Protein AF-A0A1H0P8E0-F1 (afdb_monomer_lite)

Secondary structure (DSSP, 8-state):
-------------------------------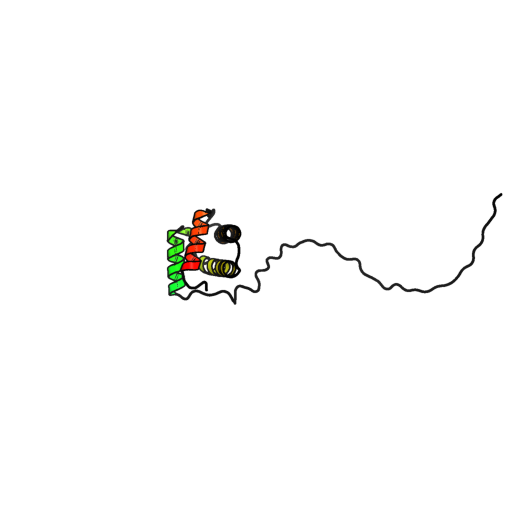--SSSTTTS----HHHHHHHHHHHHHH-GGG-STTHHHHHHHHHHHHHTT--HHHHHHHHHHHH-SSS-S---HHHHHHHHHHHHHTS---

Sequence (122 aa):
MKNTLSLALVLLALLLAACSAAPTSEPTAGSRSTGLAASLPKPNPAQQDALLAAFARINPRLSNDHAVETARGLCGRLLGQSSADQLIAAAKAAFTNGDVPVVSDEEAQRILSAIGANGFCR

Foldseek 3Di:
DDDDDDDDDDDDDDDDDDDDDDDDDDPPPPPPPDPVQVVFQADDPVLLVQLLVLLCVLPVLCNDPCNRSLLSVLLVVVVVPHDLVRQLVSQQVSSCDPSRPGDDSVSSVSNSVSSVVSPSSD

Radius of gyration: 29.54 Å; chains: 1; bounding box: 42×67×84 Å

pLDDT: mean 79.52, std 22.15, range [34.69, 98.44]

Structure (mmCIF, N/CA/C/O backbone):
data_AF-A0A1H0P8E0-F1
#
_entry.id   AF-A0A1H0P8E0-F1
#
loop_
_atom_site.group_PDB
_atom_site.id
_atom_site.type_symbol
_atom_site.label_atom_id
_atom_site.label_alt_id
_atom_site.label_comp_id
_atom_site.label_asym_id
_atom_site.label_entity_id
_atom_site.label_seq_id
_atom_site.pdbx_PDB_ins_code
_atom_site.Cartn_x
_atom_site.Cartn_y
_atom_site.Cartn_z
_atom_site.occupancy
_atom_site.B_iso_or_equiv
_atom_site.auth_seq_id
_atom_site.auth_comp_id
_atom_site.auth_asym_id
_atom_site.auth_atom_id
_atom_site.pdbx_PDB_model_num
ATOM 1 N N . MET A 1 1 ? 4.684 53.711 72.628 1.00 34.69 1 MET A N 1
ATOM 2 C CA . MET A 1 1 ? 5.886 54.517 72.314 1.00 34.69 1 MET A CA 1
ATOM 3 C C . MET A 1 1 ? 6.964 53.496 71.972 1.00 34.69 1 MET A C 1
ATOM 5 O O . MET A 1 1 ? 7.263 52.686 72.828 1.00 34.69 1 MET A O 1
ATOM 9 N N . LYS A 1 2 ? 7.175 53.169 70.692 1.00 44.53 2 LYS A N 1
ATOM 10 C CA . LYS A 1 2 ? 8.102 53.819 69.745 1.00 44.53 2 LYS A CA 1
ATOM 11 C C . LYS A 1 2 ? 9.542 53.780 70.267 1.00 44.53 2 LYS A C 1
ATOM 13 O O . LYS A 1 2 ? 9.749 54.140 71.421 1.00 44.53 2 LYS A O 1
ATOM 18 N N . ASN A 1 3 ? 10.453 53.415 69.355 1.00 41.03 3 ASN A N 1
ATOM 19 C CA . ASN A 1 3 ? 11.920 53.544 69.379 1.00 41.03 3 ASN A CA 1
ATOM 20 C C . ASN A 1 3 ? 12.623 52.177 69.486 1.00 41.03 3 ASN A C 1
ATOM 22 O O . ASN A 1 3 ? 12.215 51.352 70.287 1.00 41.03 3 ASN A O 1
ATOM 26 N N . THR A 1 4 ? 13.679 51.828 68.752 1.00 46.59 4 THR A N 1
ATOM 27 C CA . THR A 1 4 ? 14.441 52.416 67.631 1.00 46.59 4 THR A CA 1
ATOM 28 C C . THR A 1 4 ? 15.538 51.391 67.291 1.00 46.59 4 THR A C 1
ATOM 30 O O . THR A 1 4 ? 16.036 50.732 68.195 1.00 46.59 4 THR A O 1
ATOM 33 N N . LEU A 1 5 ? 15.910 51.304 66.008 1.00 50.81 5 LEU A N 1
ATOM 34 C CA . LEU A 1 5 ? 17.271 51.148 65.456 1.00 50.81 5 LEU A CA 1
ATOM 35 C C . LEU A 1 5 ? 18.360 50.478 66.328 1.00 50.81 5 LEU A C 1
ATOM 37 O O . LEU A 1 5 ? 18.789 51.060 67.321 1.00 50.81 5 LEU A O 1
ATOM 41 N N . SER A 1 6 ? 19.012 49.429 65.811 1.00 47.72 6 SER A N 1
ATOM 42 C CA . SER A 1 6 ? 20.338 49.582 65.172 1.00 47.72 6 SER A CA 1
ATOM 43 C C . SER A 1 6 ? 20.990 48.254 64.768 1.00 47.72 6 SER A C 1
ATOM 45 O O . SER A 1 6 ? 20.909 47.246 65.459 1.00 47.72 6 SER A O 1
ATOM 47 N N . LEU A 1 7 ? 21.645 48.350 63.614 1.00 48.41 7 LEU A N 1
ATOM 48 C CA . LEU A 1 7 ? 22.642 47.503 62.967 1.00 48.41 7 LEU A CA 1
ATOM 49 C C . LEU A 1 7 ? 23.451 46.534 63.848 1.00 48.41 7 LEU A C 1
ATOM 51 O O . LEU A 1 7 ? 24.049 46.950 64.836 1.00 48.41 7 LEU A O 1
ATOM 55 N N . ALA A 1 8 ? 23.680 45.323 63.328 1.00 50.03 8 ALA A N 1
ATOM 56 C CA . ALA A 1 8 ? 25.001 44.696 63.396 1.00 50.03 8 ALA A CA 1
ATOM 57 C C . ALA A 1 8 ? 25.240 43.746 62.209 1.00 50.03 8 ALA A C 1
ATOM 59 O O . ALA A 1 8 ? 24.503 42.794 61.967 1.00 50.03 8 ALA A O 1
ATOM 60 N N . LEU A 1 9 ? 26.299 44.077 61.478 1.00 49.47 9 LEU A N 1
ATOM 61 C CA . LEU A 1 9 ? 26.982 43.350 60.417 1.00 49.47 9 LEU A CA 1
ATOM 62 C C . LEU A 1 9 ? 27.370 41.924 60.860 1.00 49.47 9 LEU A C 1
ATOM 64 O O . LEU A 1 9 ? 28.095 41.798 61.843 1.00 49.47 9 LEU A O 1
ATOM 68 N N . VAL A 1 10 ? 27.026 40.880 60.092 1.00 56.22 10 VAL A N 1
ATOM 69 C CA . VA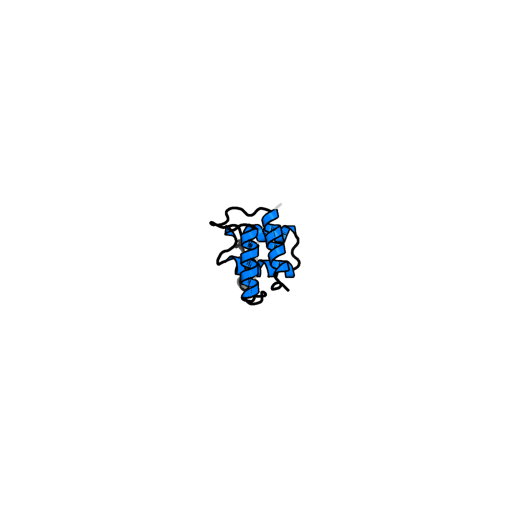L A 1 10 ? 27.817 39.634 60.054 1.00 56.22 10 VAL A CA 1
ATOM 70 C C . VAL A 1 10 ? 27.888 39.106 58.618 1.00 56.22 10 VAL A C 1
ATOM 72 O O . VAL A 1 10 ? 26.891 38.739 58.005 1.00 56.22 10 VAL A O 1
ATOM 75 N N . LEU A 1 11 ? 29.123 39.169 58.123 1.00 45.31 11 LEU A N 1
ATOM 76 C CA . LEU A 1 11 ? 29.828 38.352 57.133 1.00 45.31 11 LEU A CA 1
ATOM 77 C C . LEU A 1 11 ? 29.047 37.182 56.501 1.00 45.31 11 LEU A C 1
ATOM 79 O O . LEU A 1 11 ? 28.509 36.333 57.195 1.00 45.31 11 LEU A O 1
ATOM 83 N N . LEU A 1 12 ? 28.919 37.157 55.174 1.00 46.56 12 LEU A N 1
ATOM 84 C CA . LEU A 1 12 ? 29.885 36.601 54.207 1.00 46.56 12 LEU A CA 1
ATOM 85 C C . LEU A 1 12 ? 29.768 35.072 54.062 1.00 46.56 12 LEU A C 1
ATOM 87 O O . LEU A 1 12 ? 29.837 34.335 55.035 1.00 46.56 12 LEU A O 1
ATOM 91 N N . ALA A 1 13 ? 29.733 34.659 52.792 1.00 50.16 13 ALA A N 1
ATOM 92 C CA . ALA A 1 13 ? 29.837 33.306 52.246 1.00 50.16 13 ALA A CA 1
ATOM 93 C C . ALA A 1 13 ? 28.510 32.558 52.049 1.00 50.16 13 ALA A C 1
ATOM 95 O O . ALA A 1 13 ? 27.958 31.967 52.964 1.00 50.16 13 ALA A O 1
ATOM 96 N N . LEU A 1 14 ? 28.065 32.509 50.791 1.00 47.66 14 LEU A N 1
ATOM 97 C CA . LEU A 1 14 ? 28.024 31.260 50.024 1.00 47.66 14 LEU A CA 1
ATOM 98 C C . LEU A 1 14 ? 27.819 31.608 48.544 1.00 47.66 14 LEU A C 1
ATOM 100 O O . LEU A 1 14 ? 26.785 32.122 48.129 1.00 47.66 14 LEU A O 1
ATOM 104 N N . LEU A 1 15 ? 28.870 31.365 47.765 1.00 50.66 15 LEU A N 1
ATOM 105 C CA . LEU A 1 15 ? 28.878 31.404 46.308 1.00 50.66 15 LEU A CA 1
ATOM 106 C C . LEU A 1 15 ? 27.883 30.358 45.782 1.00 50.66 15 LEU A C 1
ATOM 108 O O . LEU A 1 15 ? 28.194 29.169 45.788 1.00 50.66 15 LEU A O 1
ATOM 112 N N . LEU A 1 16 ? 26.709 30.781 45.305 1.00 49.03 16 LEU A N 1
ATOM 113 C CA . LEU A 1 16 ? 25.904 29.942 44.419 1.00 49.03 16 LEU A CA 1
ATOM 114 C C . LEU A 1 16 ? 26.382 30.151 42.985 1.00 49.03 16 LEU A C 1
ATOM 116 O O . LEU A 1 16 ? 26.030 31.117 42.309 1.00 49.03 16 LEU A O 1
ATOM 120 N N . ALA A 1 17 ? 27.227 29.216 42.558 1.00 50.69 17 ALA A N 1
ATOM 121 C CA . ALA A 1 17 ? 27.536 28.976 41.164 1.00 50.69 17 ALA A CA 1
ATOM 122 C C . ALA A 1 17 ? 26.246 28.741 40.359 1.00 50.69 17 ALA A C 1
ATOM 124 O O . ALA A 1 17 ? 25.281 28.140 40.834 1.00 50.69 17 ALA A O 1
ATOM 125 N N . ALA A 1 18 ? 26.269 29.262 39.136 1.00 50.75 18 ALA A N 1
ATOM 126 C CA . ALA A 1 18 ? 25.184 29.322 38.176 1.00 50.75 18 ALA A CA 1
ATOM 127 C C . ALA A 1 18 ? 24.438 27.991 37.979 1.00 50.75 18 ALA A C 1
ATOM 129 O O . ALA A 1 18 ? 25.028 26.981 37.600 1.00 50.75 18 ALA A O 1
ATOM 130 N N . CYS A 1 19 ? 23.113 28.036 38.129 1.00 40.47 19 CYS A N 1
ATOM 131 C CA . CYS A 1 19 ? 22.210 27.058 37.541 1.00 40.47 19 CYS A CA 1
ATOM 132 C C . CYS A 1 19 ? 21.411 27.783 36.455 1.00 40.47 19 CYS A C 1
ATOM 134 O O . CYS A 1 19 ? 20.516 28.580 36.738 1.00 40.47 19 CYS A O 1
ATOM 136 N N . SER A 1 20 ? 21.849 27.588 35.213 1.00 43.06 20 SER A N 1
ATOM 137 C CA . SER A 1 20 ? 21.254 28.142 34.003 1.00 43.06 20 SER A CA 1
ATOM 138 C C . SER A 1 20 ? 19.773 27.790 33.895 1.00 43.06 20 SER A C 1
ATOM 140 O O . SER A 1 20 ? 19.377 26.639 34.075 1.00 43.06 20 SER A O 1
ATOM 142 N N . ALA A 1 21 ? 18.971 28.795 33.555 1.00 42.03 21 ALA A N 1
ATOM 143 C CA . ALA A 1 21 ? 17.564 28.649 33.233 1.00 42.03 21 ALA A CA 1
ATOM 144 C C . ALA A 1 21 ? 17.359 27.742 32.005 1.00 42.03 21 ALA A C 1
ATOM 146 O O . ALA A 1 21 ? 18.025 27.885 30.981 1.00 42.03 21 ALA A O 1
ATOM 147 N N . ALA A 1 22 ? 16.383 26.849 32.117 1.00 50.09 22 ALA A N 1
ATOM 148 C CA . ALA A 1 22 ? 15.777 26.060 31.049 1.00 50.09 22 ALA A CA 1
ATOM 149 C C . ALA A 1 22 ? 14.244 26.197 31.186 1.00 50.09 22 ALA A C 1
ATOM 151 O O . ALA A 1 22 ? 13.788 26.531 32.283 1.00 50.09 22 ALA A O 1
ATOM 152 N N . PRO A 1 23 ? 13.408 25.818 30.201 1.00 49.75 23 PRO A N 1
ATOM 153 C CA . PRO A 1 23 ? 13.604 25.750 28.747 1.00 49.75 23 PRO A CA 1
ATOM 154 C C . PRO A 1 23 ? 12.432 26.400 27.961 1.00 49.75 23 PRO A C 1
ATOM 156 O O . PRO A 1 23 ? 11.270 26.286 28.347 1.00 49.75 23 PRO A O 1
ATOM 159 N N . THR A 1 24 ? 12.692 26.970 26.780 1.00 46.31 24 THR A N 1
ATOM 160 C CA . THR A 1 24 ? 11.639 27.114 25.753 1.00 46.31 24 THR A CA 1
ATOM 161 C C . THR A 1 24 ? 11.523 25.776 25.034 1.00 46.31 24 THR A C 1
ATOM 163 O O . THR A 1 24 ? 12.420 25.377 24.297 1.00 46.31 24 THR A O 1
ATOM 166 N N . SER A 1 25 ? 10.438 25.053 25.303 1.00 44.50 25 SER A N 1
ATOM 167 C CA . SER A 1 25 ? 10.072 23.842 24.571 1.00 44.50 25 SER A CA 1
ATOM 168 C C . SER A 1 25 ? 9.196 24.235 23.385 1.00 44.50 25 SER A C 1
ATOM 170 O O . SER A 1 25 ? 7.998 24.447 23.547 1.00 44.50 25 SER A O 1
ATOM 172 N N . GLU A 1 26 ? 9.782 24.326 22.196 1.00 48.44 26 GLU A N 1
ATOM 173 C CA . GLU A 1 26 ? 9.022 24.210 20.952 1.00 48.44 26 GLU A CA 1
ATOM 174 C C . GLU A 1 26 ? 8.965 22.725 20.562 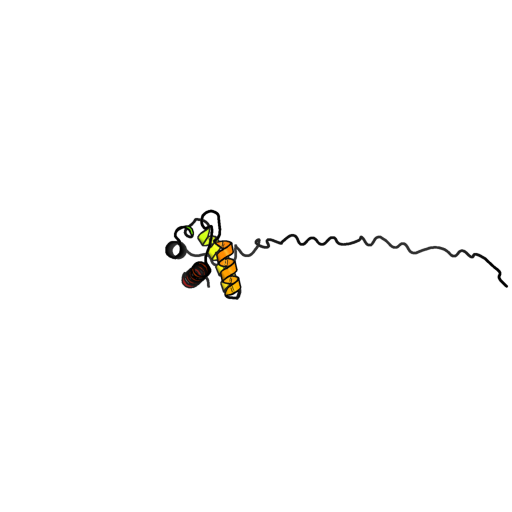1.00 48.44 26 GLU A C 1
ATOM 176 O O . GLU A 1 26 ? 10.015 22.086 20.433 1.00 48.44 26 GLU A O 1
ATOM 181 N N . PRO A 1 27 ? 7.778 22.131 20.352 1.00 46.09 27 PRO A N 1
ATOM 182 C CA . PRO A 1 27 ? 7.690 20.819 19.744 1.00 46.09 27 PRO A CA 1
ATOM 183 C C . PRO A 1 27 ? 7.937 20.978 18.241 1.00 46.09 27 PRO A C 1
ATOM 185 O O . PRO A 1 27 ? 7.010 21.151 17.454 1.00 46.09 27 PRO A O 1
ATOM 188 N N . THR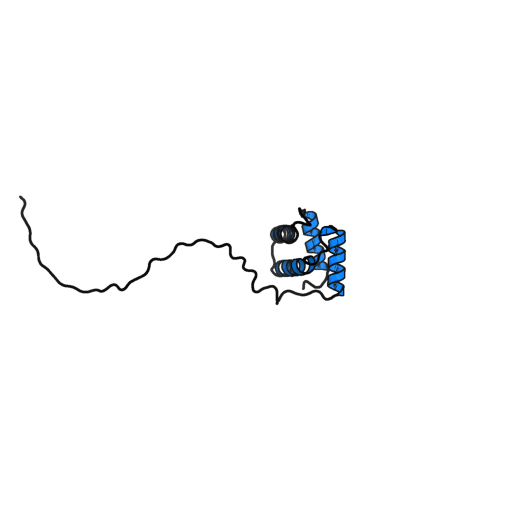 A 1 28 ? 9.200 20.895 17.820 1.00 45.59 28 THR A N 1
ATOM 189 C CA . THR A 1 28 ? 9.499 20.517 16.435 1.00 45.59 28 THR A CA 1
ATOM 190 C C . THR A 1 28 ? 8.916 19.126 16.228 1.00 45.59 28 THR A C 1
ATOM 192 O O . THR A 1 28 ? 9.304 18.167 16.901 1.00 45.59 28 THR A O 1
ATOM 195 N N . ALA A 1 29 ? 7.940 19.037 15.324 1.00 51.19 29 ALA A N 1
ATOM 196 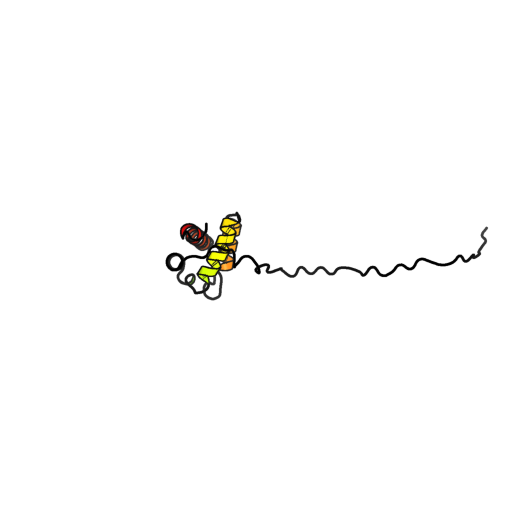C CA . ALA A 1 29 ? 7.376 17.795 14.835 1.00 51.19 29 ALA A CA 1
ATOM 197 C C . ALA A 1 29 ? 8.522 16.902 14.347 1.00 51.19 29 ALA A C 1
ATOM 199 O O . ALA A 1 29 ? 9.064 17.072 13.255 1.00 51.19 29 ALA A O 1
ATOM 200 N N . GLY A 1 30 ? 8.934 15.976 15.210 1.00 38.66 30 GLY A N 1
ATOM 201 C CA . GLY A 1 30 ? 9.941 14.987 14.897 1.00 38.66 30 GLY A CA 1
ATOM 202 C C . GLY A 1 30 ? 9.412 14.097 13.788 1.00 38.66 30 GLY A C 1
ATOM 203 O O . GLY A 1 30 ? 8.684 13.141 14.050 1.00 38.66 30 GLY A O 1
ATOM 204 N N . SER A 1 31 ? 9.823 14.381 12.555 1.00 50.16 31 SER A N 1
ATOM 205 C CA . SER A 1 31 ? 9.846 13.395 11.485 1.00 50.16 31 SER A CA 1
ATOM 206 C C . SER A 1 31 ? 10.894 12.342 11.856 1.00 50.16 31 SER A C 1
ATOM 208 O O . SER A 1 31 ? 12.035 12.352 11.400 1.00 50.16 31 SER A O 1
ATOM 210 N N . ARG A 1 32 ? 10.535 11.452 12.788 1.00 46.66 32 ARG A N 1
ATOM 211 C CA . ARG A 1 32 ? 11.303 10.248 13.106 1.00 46.66 32 ARG A CA 1
ATOM 212 C C . ARG A 1 32 ? 11.027 9.222 12.011 1.00 46.66 32 ARG A C 1
ATOM 214 O O . ARG A 1 32 ? 10.234 8.306 12.180 1.00 46.66 32 ARG A O 1
ATOM 221 N N . SER A 1 33 ? 11.703 9.392 10.881 1.00 51.03 33 SER A N 1
ATOM 222 C CA . SER A 1 33 ? 11.834 8.366 9.847 1.00 51.03 33 SER A CA 1
ATOM 223 C C . SER A 1 33 ? 13.307 8.190 9.483 1.00 51.03 33 SER A C 1
ATOM 225 O O . SER A 1 33 ? 13.712 8.449 8.357 1.00 51.03 33 SER A O 1
ATOM 227 N N . THR A 1 34 ? 14.144 7.794 10.445 1.00 46.97 34 THR A N 1
ATOM 228 C CA . THR A 1 34 ? 15.592 7.612 10.212 1.00 46.97 34 THR A CA 1
ATOM 229 C C . THR A 1 34 ? 16.157 6.327 10.829 1.00 46.97 34 THR A C 1
ATOM 231 O O . THR A 1 34 ? 17.315 6.278 11.224 1.00 46.97 34 THR A O 1
ATOM 234 N N . GLY A 1 35 ? 15.364 5.248 10.878 1.00 39.56 35 GLY A N 1
ATOM 235 C CA . GLY A 1 35 ? 15.877 3.939 11.321 1.00 39.56 35 GLY A CA 1
ATOM 236 C C . GLY A 1 35 ? 15.098 2.700 10.874 1.00 39.56 35 GLY A C 1
ATOM 237 O O . GLY A 1 35 ? 15.659 1.611 10.878 1.00 39.56 35 GLY A O 1
ATOM 238 N N . LEU A 1 36 ? 13.835 2.830 10.448 1.00 50.34 36 LEU A N 1
ATOM 239 C CA . LEU A 1 36 ? 13.015 1.661 10.101 1.00 50.34 36 LEU A CA 1
ATOM 240 C C . LEU A 1 36 ? 13.312 1.090 8.701 1.00 50.34 36 LEU A C 1
ATOM 242 O O . LEU A 1 36 ? 13.251 -0.120 8.523 1.00 50.34 36 LEU A O 1
ATOM 246 N N . ALA A 1 37 ? 13.656 1.925 7.714 1.00 51.66 37 ALA A N 1
ATOM 247 C CA . ALA A 1 37 ? 13.656 1.534 6.295 1.00 51.66 37 ALA A CA 1
ATOM 248 C C . ALA A 1 37 ? 14.615 0.378 5.926 1.00 51.66 37 ALA A C 1
ATOM 250 O O . ALA A 1 37 ? 14.336 -0.384 4.996 1.00 51.66 37 ALA A O 1
ATOM 251 N N . ALA A 1 38 ? 15.721 0.214 6.661 1.00 53.78 38 ALA A N 1
ATOM 252 C CA . ALA A 1 38 ? 16.692 -0.857 6.418 1.00 53.78 38 ALA A CA 1
ATOM 253 C C . ALA A 1 38 ? 16.223 -2.234 6.929 1.00 53.78 38 ALA A C 1
ATOM 255 O O . ALA A 1 38 ? 16.617 -3.252 6.368 1.00 53.78 38 ALA A O 1
ATOM 256 N N . SER A 1 39 ? 15.357 -2.267 7.946 1.00 73.31 39 SER A N 1
ATOM 257 C CA . SER A 1 39 ? 14.876 -3.505 8.581 1.00 73.31 39 SER A CA 1
ATOM 258 C C . SER A 1 39 ? 13.513 -3.963 8.059 1.00 73.31 39 SER A C 1
ATOM 260 O O . SER A 1 39 ? 13.032 -5.025 8.449 1.00 73.31 39 SER A O 1
ATOM 262 N N . LEU A 1 40 ? 12.860 -3.164 7.209 1.00 84.44 40 LEU A N 1
ATOM 263 C CA . LEU A 1 40 ? 11.551 -3.509 6.663 1.00 84.44 40 LEU A CA 1
ATOM 264 C C . LEU A 1 40 ? 11.672 -4.606 5.602 1.00 84.44 40 LEU A C 1
ATOM 266 O O . LEU A 1 40 ? 12.532 -4.481 4.715 1.00 84.44 40 LEU A O 1
ATOM 270 N N . PRO A 1 41 ? 10.770 -5.609 5.619 1.00 89.81 41 PRO A N 1
ATOM 271 C CA . PRO A 1 41 ? 10.713 -6.628 4.584 1.00 89.81 41 PRO A CA 1
ATOM 272 C C . PRO A 1 41 ? 10.742 -6.004 3.186 1.00 89.81 41 PRO A C 1
ATOM 274 O O . PRO A 1 41 ? 10.102 -4.980 2.922 1.00 89.81 41 PRO A O 1
ATOM 277 N N . LYS A 1 42 ? 11.532 -6.595 2.288 1.00 92.56 42 LYS A N 1
ATOM 278 C CA . LYS A 1 42 ? 11.671 -6.139 0.903 1.00 92.56 42 LYS A CA 1
ATOM 279 C C . LYS A 1 42 ? 11.084 -7.195 -0.037 1.00 92.56 42 LYS A C 1
ATOM 281 O O . LYS A 1 42 ? 11.469 -8.360 0.082 1.00 92.56 42 LYS A O 1
ATOM 286 N N . PRO A 1 43 ? 10.184 -6.823 -0.963 1.00 94.44 43 PRO A N 1
ATOM 287 C CA . PRO A 1 43 ? 9.706 -7.751 -1.977 1.00 94.44 43 PRO A CA 1
ATOM 288 C C . PRO A 1 43 ? 10.844 -8.166 -2.916 1.00 94.44 43 PRO A C 1
ATOM 290 O O . PRO A 1 43 ? 11.739 -7.377 -3.229 1.00 94.44 43 PRO A O 1
ATOM 293 N N . ASN A 1 44 ? 10.805 -9.415 -3.378 1.00 96.00 44 ASN A N 1
ATOM 294 C CA . ASN A 1 44 ? 11.609 -9.851 -4.521 1.00 96.00 44 ASN A CA 1
ATOM 295 C C . ASN A 1 44 ? 11.023 -9.289 -5.844 1.00 96.00 44 ASN A C 1
ATOM 297 O O . ASN A 1 44 ? 9.929 -8.721 -5.820 1.00 96.00 44 ASN A O 1
ATOM 301 N N . PRO A 1 45 ? 11.697 -9.445 -7.001 1.00 96.38 45 PRO A N 1
ATOM 302 C CA . PRO A 1 45 ? 11.212 -8.879 -8.265 1.00 96.38 45 PRO A CA 1
ATOM 303 C C . PRO A 1 45 ? 9.786 -9.312 -8.647 1.00 96.38 45 PRO A C 1
ATOM 305 O O . PRO A 1 45 ? 8.951 -8.469 -8.951 1.00 96.38 45 PRO A O 1
ATOM 308 N N . ALA A 1 46 ? 9.458 -10.603 -8.527 1.00 97.19 46 ALA A N 1
ATOM 309 C CA . ALA A 1 46 ? 8.119 -11.104 -8.852 1.00 97.19 46 ALA A CA 1
ATOM 310 C C . ALA A 1 46 ? 7.034 -10.540 -7.915 1.00 97.19 46 ALA A C 1
ATOM 312 O O . ALA A 1 46 ? 5.920 -10.237 -8.338 1.00 97.19 46 ALA A O 1
ATOM 313 N N . GLN A 1 47 ? 7.363 -10.377 -6.632 1.00 97.56 47 GLN A N 1
ATOM 314 C CA . GLN A 1 47 ? 6.486 -9.751 -5.643 1.00 97.56 47 GLN A CA 1
ATOM 315 C C . GLN A 1 47 ? 6.266 -8.270 -5.941 1.00 97.56 47 GLN A C 1
ATOM 317 O O . GLN A 1 47 ? 5.133 -7.799 -5.858 1.00 97.56 47 GLN A O 1
ATOM 322 N N . GLN A 1 48 ? 7.319 -7.554 -6.332 1.00 97.25 48 GLN A N 1
ATOM 323 C CA . GLN A 1 48 ? 7.234 -6.159 -6.745 1.00 97.25 48 GLN A CA 1
ATOM 324 C C . GLN A 1 48 ? 6.302 -5.989 -7.953 1.00 97.25 48 GLN A C 1
ATOM 326 O O . GLN A 1 48 ? 5.383 -5.173 -7.889 1.00 97.25 48 GLN A O 1
ATOM 331 N N . ASP A 1 49 ? 6.467 -6.799 -8.999 1.00 96.88 49 ASP A N 1
ATOM 332 C CA . ASP A 1 49 ? 5.610 -6.741 -10.190 1.00 96.88 49 ASP A CA 1
ATOM 333 C C . ASP A 1 49 ? 4.147 -7.050 -9.847 1.00 96.88 49 ASP A C 1
ATOM 335 O O . ASP A 1 49 ? 3.228 -6.332 -10.250 1.00 96.88 49 ASP A O 1
ATOM 339 N N . ALA A 1 50 ? 3.914 -8.085 -9.034 1.00 97.56 50 ALA A N 1
ATOM 340 C CA . ALA A 1 50 ? 2.574 -8.444 -8.579 1.00 97.56 50 ALA A CA 1
ATOM 341 C C . ALA A 1 50 ? 1.926 -7.338 -7.729 1.00 97.56 50 ALA A C 1
ATOM 343 O O . ALA A 1 50 ? 0.715 -7.116 -7.827 1.00 97.56 50 ALA A O 1
ATOM 344 N N . LEU A 1 51 ? 2.717 -6.643 -6.905 1.00 97.69 51 LEU A N 1
ATOM 345 C CA . LEU A 1 51 ? 2.254 -5.548 -6.058 1.00 97.69 51 LEU A CA 1
ATOM 346 C C . LEU A 1 51 ? 1.859 -4.331 -6.898 1.00 97.69 51 LEU A C 1
ATOM 348 O O . LEU A 1 51 ? 0.761 -3.806 -6.729 1.00 97.69 51 LEU A O 1
ATOM 352 N N . LEU A 1 52 ? 2.711 -3.929 -7.844 1.00 97.25 52 LEU A N 1
ATOM 353 C CA . LEU A 1 52 ? 2.427 -2.829 -8.767 1.00 97.25 52 LEU A CA 1
ATOM 354 C C . LEU A 1 52 ? 1.199 -3.131 -9.630 1.00 97.25 52 LEU A C 1
ATOM 356 O O . LEU A 1 52 ? 0.308 -2.291 -9.753 1.00 97.25 52 LEU A O 1
ATOM 360 N N . ALA A 1 53 ? 1.075 -4.362 -10.135 1.00 97.88 53 ALA A N 1
ATOM 361 C CA . ALA A 1 53 ? -0.113 -4.793 -10.864 1.00 97.88 53 ALA A CA 1
ATOM 362 C C . ALA A 1 53 ? -1.383 -4.755 -9.993 1.00 97.88 53 ALA A C 1
ATOM 364 O O . ALA A 1 53 ? -2.461 -4.421 -10.485 1.00 97.88 53 ALA A O 1
ATOM 365 N N . ALA A 1 54 ? -1.285 -5.096 -8.703 1.00 97.88 54 ALA A N 1
ATOM 366 C CA . ALA A 1 54 ? -2.407 -4.993 -7.772 1.00 97.88 54 ALA A CA 1
ATOM 367 C C . ALA A 1 54 ? -2.812 -3.537 -7.519 1.00 97.88 54 ALA A C 1
ATOM 369 O O . ALA A 1 54 ? -3.999 -3.223 -7.589 1.00 97.88 54 ALA A O 1
ATOM 370 N N . PHE A 1 55 ? -1.846 -2.646 -7.304 1.00 97.62 55 PHE A N 1
ATOM 371 C CA . PHE A 1 55 ? -2.104 -1.216 -7.152 1.00 97.62 55 PHE A CA 1
ATOM 372 C C . PHE A 1 55 ? -2.717 -0.604 -8.410 1.00 97.62 55 PHE A C 1
ATOM 374 O O . PHE A 1 55 ? -3.713 0.106 -8.300 1.00 97.62 55 PHE A O 1
ATOM 381 N N . ALA A 1 56 ? -2.226 -0.963 -9.599 1.00 97.12 56 ALA A N 1
ATOM 382 C CA . ALA A 1 56 ? -2.786 -0.493 -10.863 1.00 97.12 56 ALA A CA 1
ATOM 383 C C . ALA A 1 56 ? -4.268 -0.876 -11.050 1.00 97.12 56 ALA A C 1
ATOM 385 O O . ALA A 1 56 ? -5.029 -0.107 -11.633 1.00 97.12 56 ALA A O 1
ATOM 386 N N . ARG A 1 57 ? -4.697 -2.040 -10.532 1.00 97.94 57 ARG A N 1
ATOM 387 C CA . ARG A 1 57 ? -6.112 -2.466 -10.545 1.00 97.94 57 ARG A CA 1
ATOM 388 C C . ARG A 1 57 ? -6.994 -1.685 -9.571 1.00 97.94 57 ARG A C 1
ATOM 390 O O . ARG A 1 57 ? -8.198 -1.605 -9.793 1.00 97.94 57 ARG A O 1
ATOM 397 N N . ILE A 1 58 ? -6.424 -1.159 -8.487 1.00 96.94 58 ILE A N 1
ATOM 398 C CA . ILE A 1 58 ? -7.145 -0.318 -7.520 1.00 96.94 58 ILE A CA 1
ATOM 399 C C . ILE A 1 58 ? -7.314 1.077 -8.111 1.00 96.94 58 ILE A C 1
ATOM 401 O O . ILE A 1 58 ? -8.430 1.576 -8.214 1.00 96.94 58 ILE A O 1
ATOM 405 N N . ASN A 1 59 ? -6.197 1.673 -8.522 1.00 94.81 59 ASN A N 1
ATOM 406 C CA . ASN A 1 59 ? -6.134 2.964 -9.178 1.00 94.81 59 ASN A CA 1
ATOM 407 C C . ASN A 1 59 ? -4.824 3.017 -9.987 1.00 94.81 59 ASN A C 1
ATOM 409 O O . ASN A 1 59 ? -3.745 2.919 -9.396 1.00 94.81 59 ASN A O 1
ATOM 413 N N . PRO A 1 60 ? -4.877 3.186 -11.322 1.00 94.56 60 PRO A N 1
ATOM 414 C CA . PRO A 1 60 ? -3.692 3.147 -12.183 1.00 94.56 60 PRO A CA 1
ATOM 415 C C . PRO A 1 60 ? -2.577 4.113 -11.769 1.00 94.56 60 PRO A C 1
ATOM 417 O O . PRO A 1 60 ? -1.405 3.832 -12.000 1.00 94.56 60 PRO A O 1
ATOM 420 N N . ARG A 1 61 ? -2.928 5.228 -11.116 1.00 93.69 61 ARG A N 1
ATOM 421 C CA . ARG A 1 61 ? -1.978 6.260 -10.675 1.00 93.69 61 ARG A CA 1
ATOM 422 C C . ARG A 1 61 ? -1.168 5.841 -9.434 1.00 93.69 61 ARG A C 1
ATOM 424 O O . ARG A 1 61 ? -0.151 6.457 -9.125 1.00 93.69 61 ARG A O 1
ATOM 431 N N . LEU A 1 62 ? -1.574 4.766 -8.750 1.00 92.94 62 LEU A N 1
ATOM 432 C CA . LEU A 1 62 ? -0.835 4.182 -7.624 1.00 92.94 62 LEU A CA 1
ATOM 433 C C . LEU A 1 62 ? 0.375 3.351 -8.065 1.00 92.94 62 LEU A C 1
ATOM 435 O O . LEU A 1 62 ? 1.258 3.111 -7.250 1.00 92.94 62 LEU A O 1
ATOM 439 N N . SER A 1 63 ? 0.424 2.879 -9.315 1.00 91.69 63 SER A N 1
ATOM 440 C CA . SER A 1 63 ? 1.566 2.117 -9.831 1.00 91.69 63 SER A CA 1
ATOM 441 C C . SER A 1 63 ? 2.656 3.071 -10.315 1.00 91.69 63 SER A C 1
ATOM 443 O O . SER A 1 63 ? 2.726 3.396 -11.497 1.00 91.69 63 SER A O 1
ATOM 445 N N . ASN A 1 64 ? 3.495 3.526 -9.389 1.00 86.69 64 ASN A N 1
ATOM 446 C CA . ASN A 1 64 ? 4.595 4.454 -9.650 1.00 86.69 64 ASN A CA 1
ATOM 447 C C . ASN A 1 64 ? 5.881 4.020 -8.928 1.00 86.69 64 ASN A C 1
ATOM 449 O O . ASN A 1 64 ? 5.868 3.104 -8.101 1.00 86.69 64 ASN A O 1
ATOM 453 N N . ASP A 1 65 ? 6.979 4.718 -9.215 1.00 77.69 65 ASP A N 1
ATOM 454 C CA . ASP A 1 65 ? 8.320 4.394 -8.709 1.00 77.69 65 ASP A CA 1
ATOM 455 C C . ASP A 1 65 ? 8.416 4.403 -7.172 1.00 77.69 65 ASP A C 1
ATOM 457 O O . ASP A 1 65 ? 9.257 3.715 -6.591 1.00 77.69 65 ASP A O 1
ATOM 461 N N . HIS A 1 66 ? 7.526 5.129 -6.487 1.00 88.56 66 HIS A N 1
ATOM 462 C CA . HIS A 1 66 ? 7.500 5.220 -5.026 1.00 88.56 66 HIS A CA 1
ATOM 463 C C . HIS A 1 66 ? 6.599 4.175 -4.357 1.00 88.56 66 HIS A C 1
ATOM 465 O O . HIS A 1 66 ? 6.737 3.920 -3.159 1.00 88.56 66 HIS A O 1
ATOM 471 N N . ALA A 1 67 ? 5.696 3.540 -5.104 1.00 94.00 67 ALA A N 1
ATOM 472 C CA . ALA A 1 67 ? 4.634 2.709 -4.546 1.00 94.00 67 ALA A CA 1
ATOM 473 C C . ALA A 1 67 ? 5.155 1.512 -3.741 1.00 94.00 67 ALA A C 1
ATOM 475 O O . ALA A 1 67 ? 4.595 1.161 -2.701 1.00 94.00 67 ALA A O 1
ATOM 476 N N . VAL A 1 68 ? 6.255 0.906 -4.194 1.00 95.06 68 VAL A N 1
ATOM 477 C CA . VAL A 1 68 ? 6.886 -0.237 -3.522 1.00 95.06 68 VAL A CA 1
ATOM 478 C C . VAL A 1 68 ? 7.496 0.184 -2.187 1.00 95.06 68 VAL A C 1
ATOM 480 O O . VAL A 1 68 ? 7.303 -0.500 -1.186 1.00 95.06 68 VAL A O 1
ATOM 483 N N . GLU A 1 69 ? 8.196 1.320 -2.136 1.00 93.75 69 GLU A N 1
ATOM 484 C CA . GLU A 1 69 ? 8.795 1.806 -0.888 1.00 93.75 69 GLU A CA 1
ATOM 485 C C . GLU A 1 69 ? 7.717 2.232 0.114 1.00 93.75 69 GLU A C 1
ATOM 487 O O . GLU A 1 69 ? 7.769 1.859 1.288 1.00 93.75 69 GLU A O 1
ATOM 492 N N . THR A 1 70 ? 6.668 2.909 -0.361 1.00 95.19 70 THR A N 1
ATOM 493 C CA . THR A 1 70 ? 5.493 3.230 0.455 1.00 95.19 70 THR A CA 1
ATOM 494 C C . THR A 1 70 ? 4.844 1.969 1.032 1.00 95.19 70 THR A C 1
ATOM 496 O O . THR A 1 70 ? 4.533 1.912 2.226 1.00 95.19 70 THR A O 1
ATOM 499 N N . ALA A 1 71 ? 4.687 0.923 0.218 1.00 96.44 71 ALA A N 1
ATOM 500 C CA . ALA A 1 71 ? 4.148 -0.356 0.661 1.00 96.44 71 ALA A CA 1
ATOM 501 C C . ALA A 1 71 ? 5.016 -1.027 1.734 1.00 96.44 71 ALA A C 1
ATOM 503 O O . ALA A 1 71 ? 4.477 -1.584 2.692 1.00 96.44 71 ALA A O 1
ATOM 504 N N . ARG A 1 72 ? 6.349 -0.941 1.626 1.00 95.25 72 ARG A N 1
ATOM 505 C CA . ARG A 1 72 ? 7.267 -1.427 2.671 1.00 95.25 72 ARG A CA 1
ATOM 506 C C . ARG A 1 72 ? 7.057 -0.678 3.984 1.00 95.25 72 ARG A C 1
ATOM 508 O O . ARG A 1 72 ? 6.948 -1.312 5.034 1.00 95.25 72 ARG A O 1
ATOM 515 N N . GLY A 1 73 ? 6.919 0.647 3.932 1.00 93.56 73 GLY A N 1
ATOM 516 C CA . GLY A 1 73 ? 6.605 1.473 5.102 1.00 93.56 73 GLY A CA 1
ATOM 517 C C . GLY A 1 73 ? 5.292 1.074 5.785 1.00 93.56 73 GLY A C 1
ATOM 518 O O . GLY A 1 73 ? 5.240 0.926 7.008 1.00 93.56 73 GLY A O 1
ATOM 519 N N . LEU A 1 74 ? 4.236 0.847 5.000 1.00 95.56 74 LEU A N 1
ATOM 520 C CA . LEU A 1 74 ? 2.939 0.384 5.507 1.00 95.56 74 LEU A CA 1
ATOM 521 C C . LEU A 1 74 ? 2.996 -1.046 6.047 1.00 95.56 74 LEU A C 1
ATOM 523 O O . LEU A 1 74 ? 2.348 -1.335 7.051 1.00 95.56 74 LEU A O 1
ATOM 527 N N . CYS A 1 75 ? 3.810 -1.918 5.451 1.00 95.06 75 CYS A N 1
ATOM 528 C CA . CYS A 1 75 ? 4.046 -3.251 5.988 1.00 95.06 75 CYS A CA 1
ATOM 529 C C . CYS A 1 75 ? 4.601 -3.203 7.420 1.00 95.06 75 CYS A C 1
ATOM 531 O O . CYS A 1 75 ? 4.105 -3.902 8.300 1.00 95.06 75 CYS A O 1
ATOM 533 N N . GLY A 1 76 ? 5.560 -2.315 7.700 1.00 91.81 76 GLY A N 1
ATOM 534 C CA . GLY A 1 76 ? 6.059 -2.122 9.066 1.00 91.81 76 GLY A CA 1
ATOM 535 C C . GLY A 1 76 ? 4.956 -1.766 10.068 1.00 91.81 76 GLY A C 1
ATOM 536 O O . GLY A 1 76 ? 4.972 -2.232 11.204 1.00 91.81 76 GLY A O 1
ATOM 537 N N . ARG A 1 77 ? 3.957 -0.984 9.638 1.00 92.38 77 ARG A N 1
ATOM 538 C CA . ARG A 1 77 ? 2.796 -0.624 10.469 1.00 92.38 77 ARG A CA 1
ATOM 539 C C . ARG A 1 77 ? 1.824 -1.788 10.661 1.00 92.38 77 ARG A C 1
ATOM 541 O O . ARG A 1 77 ? 1.298 -1.942 11.762 1.00 92.38 77 ARG A O 1
ATOM 548 N N . LEU A 1 78 ? 1.614 -2.598 9.618 1.00 90.94 78 LEU A N 1
ATOM 549 C CA . LEU A 1 78 ? 0.816 -3.829 9.680 1.00 90.94 78 LEU A CA 1
ATOM 550 C C . LEU A 1 78 ? 1.410 -4.817 10.693 1.00 90.94 78 LEU A C 1
ATOM 552 O O . LEU A 1 78 ? 0.687 -5.332 11.541 1.00 90.94 78 LEU A O 1
ATOM 556 N N . LEU A 1 79 ? 2.730 -5.020 10.659 1.00 90.69 79 LEU A N 1
ATOM 557 C CA . LEU A 1 79 ? 3.438 -5.887 11.608 1.00 90.69 79 LEU A CA 1
ATOM 558 C C . LEU A 1 79 ? 3.487 -5.294 13.027 1.00 90.69 79 LEU A C 1
ATOM 560 O O . LEU A 1 79 ? 3.477 -6.030 14.009 1.00 90.69 79 LEU A O 1
ATOM 564 N N . GLY A 1 80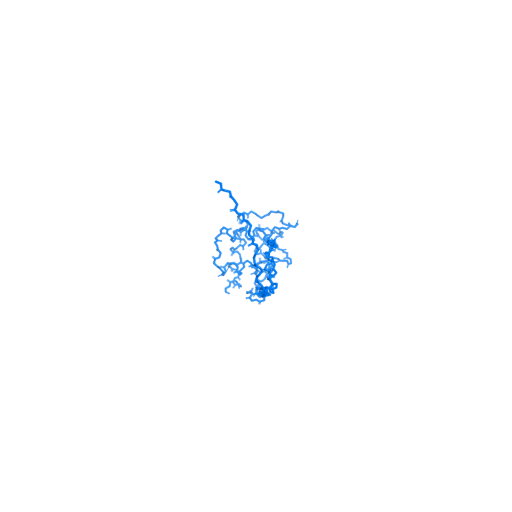 ? 3.489 -3.965 13.145 1.00 87.75 80 GLY A N 1
ATOM 565 C CA . GLY A 1 80 ? 3.481 -3.235 14.416 1.00 87.75 80 GLY A CA 1
ATOM 566 C C . GLY A 1 80 ? 2.121 -3.137 15.118 1.00 87.75 80 GLY A C 1
ATOM 567 O O . GLY A 1 80 ? 1.993 -2.325 16.030 1.00 87.75 80 GLY A O 1
ATOM 568 N N . GLN A 1 81 ? 1.109 -3.907 14.696 1.00 83.06 81 GLN A N 1
ATOM 569 C CA . GLN A 1 81 ? -0.224 -3.970 15.322 1.00 83.06 81 GLN A CA 1
ATOM 570 C C . GLN A 1 81 ? -0.965 -2.619 15.400 1.00 83.06 81 GLN A C 1
ATOM 572 O O . GLN A 1 81 ? -1.706 -2.354 16.347 1.00 83.06 81 GLN A O 1
ATOM 577 N N . SER A 1 82 ? -0.788 -1.757 14.394 1.00 90.19 82 SER A N 1
ATOM 578 C CA . SER A 1 82 ? -1.609 -0.543 14.265 1.00 90.19 82 SER A CA 1
ATOM 579 C C . SER A 1 82 ? -3.095 -0.906 14.128 1.00 90.19 82 SER A C 1
ATOM 581 O O . SER A 1 82 ? -3.433 -1.932 13.535 1.00 90.19 82 SER A O 1
ATOM 583 N N . SER A 1 83 ? -3.998 -0.061 14.638 1.00 94.50 83 SER A N 1
ATOM 584 C CA . SER A 1 83 ? -5.439 -0.282 14.450 1.00 94.50 83 SER A CA 1
ATOM 585 C C . SER A 1 83 ? -5.844 -0.124 12.979 1.00 94.50 83 SER A C 1
ATOM 587 O O . SER A 1 83 ? -5.144 0.527 12.199 1.00 94.50 83 SER A O 1
ATOM 589 N N . ALA A 1 84 ? -7.001 -0.676 12.599 1.00 93.31 84 ALA A N 1
ATOM 590 C CA . ALA A 1 84 ? -7.527 -0.545 11.239 1.00 93.31 84 ALA A CA 1
ATOM 591 C C . ALA A 1 84 ? -7.625 0.930 10.804 1.00 93.31 84 ALA A C 1
ATOM 593 O O . ALA A 1 84 ? -7.102 1.292 9.753 1.00 93.31 84 ALA A O 1
ATOM 594 N N . ASP A 1 85 ? -8.179 1.801 11.650 1.00 95.94 85 ASP A N 1
ATOM 595 C CA . ASP A 1 85 ? -8.320 3.231 11.345 1.00 95.94 85 ASP A CA 1
ATOM 596 C C . ASP A 1 85 ? -6.965 3.929 11.161 1.00 95.94 85 ASP A C 1
ATOM 598 O O . ASP A 1 85 ? -6.792 4.743 10.253 1.00 95.94 85 ASP A O 1
ATOM 602 N N . GLN A 1 86 ? -5.968 3.580 11.983 1.00 96.19 86 GLN A N 1
ATOM 603 C CA . GLN A 1 86 ? -4.613 4.121 11.851 1.00 96.19 86 GLN A CA 1
ATOM 604 C C . GLN A 1 86 ? -3.946 3.669 10.551 1.00 96.19 86 GLN A C 1
ATOM 606 O O . GLN A 1 86 ? -3.238 4.455 9.919 1.00 96.19 86 GLN A O 1
ATOM 611 N N . LEU A 1 87 ? -4.167 2.419 10.139 1.00 96.25 87 LEU A N 1
ATOM 612 C CA . LEU A 1 87 ? -3.646 1.888 8.882 1.00 96.25 87 LEU A CA 1
ATOM 613 C C . LEU A 1 87 ? -4.301 2.560 7.677 1.00 96.25 87 LEU A C 1
ATOM 615 O O . LEU A 1 87 ? -3.599 2.914 6.732 1.00 96.25 87 LEU A O 1
ATOM 619 N N . ILE A 1 88 ? -5.614 2.790 7.723 1.00 97.88 88 ILE A N 1
ATOM 620 C CA . ILE A 1 88 ? -6.340 3.503 6.668 1.00 97.88 88 ILE A CA 1
ATOM 621 C C . ILE A 1 88 ? -5.856 4.939 6.549 1.00 97.88 88 ILE A C 1
ATOM 623 O O . ILE A 1 88 ? -5.476 5.366 5.459 1.00 97.88 88 ILE A O 1
ATOM 627 N N . ALA A 1 89 ? -5.775 5.665 7.664 1.00 97.38 89 ALA A N 1
ATOM 628 C CA . ALA A 1 89 ? -5.239 7.020 7.672 1.00 97.38 89 ALA A CA 1
ATOM 629 C C . ALA A 1 89 ? -3.799 7.065 7.128 1.00 97.38 89 ALA A C 1
ATOM 631 O O . ALA A 1 89 ? -3.470 7.934 6.319 1.00 97.38 89 ALA A O 1
ATOM 632 N N . ALA A 1 90 ? -2.955 6.102 7.514 1.00 96.31 90 ALA A N 1
ATOM 633 C CA . ALA A 1 90 ? -1.582 6.009 7.028 1.00 96.31 90 ALA A CA 1
ATOM 634 C C . ALA A 1 90 ? -1.507 5.708 5.524 1.00 96.31 90 ALA A C 1
ATOM 636 O O . ALA A 1 90 ? -0.721 6.344 4.825 1.00 96.31 90 ALA A O 1
ATOM 637 N N . ALA A 1 91 ? -2.317 4.777 5.015 1.00 97.19 91 ALA A N 1
ATOM 638 C CA . ALA A 1 91 ? -2.348 4.437 3.596 1.00 97.19 91 ALA A CA 1
ATOM 639 C C . ALA A 1 91 ? -2.805 5.630 2.748 1.00 97.19 91 ALA A C 1
ATOM 641 O O . ALA A 1 91 ? -2.156 5.956 1.755 1.00 97.19 91 ALA A O 1
ATOM 642 N N . LYS A 1 92 ? -3.852 6.340 3.184 1.00 97.81 92 LYS A N 1
ATOM 643 C CA . LYS A 1 92 ? -4.320 7.563 2.517 1.00 97.81 92 LYS A CA 1
ATOM 644 C C . LYS A 1 92 ? -3.230 8.619 2.466 1.00 97.81 92 LYS A C 1
ATOM 646 O O . LYS A 1 92 ? -2.940 9.141 1.394 1.00 97.81 92 LYS A O 1
ATOM 651 N N . ALA A 1 93 ? -2.603 8.904 3.606 1.00 96.31 93 ALA A N 1
ATOM 652 C CA . ALA A 1 93 ? -1.550 9.907 3.691 1.00 96.31 93 ALA A CA 1
ATOM 653 C C . ALA A 1 93 ? -0.333 9.550 2.825 1.00 96.31 93 ALA A C 1
ATOM 655 O O . ALA A 1 93 ? 0.249 10.430 2.203 1.00 96.31 93 ALA A O 1
ATOM 656 N N . ALA A 1 94 ? 0.047 8.272 2.772 1.00 94.50 94 ALA A N 1
ATOM 657 C CA . ALA A 1 94 ? 1.255 7.848 2.075 1.00 94.50 94 ALA A CA 1
ATOM 658 C C . ALA A 1 94 ? 1.086 7.744 0.551 1.00 94.50 94 ALA A C 1
ATOM 660 O O . ALA A 1 94 ? 2.058 7.912 -0.183 1.00 94.50 94 ALA A O 1
ATOM 661 N N . PHE A 1 95 ? -0.130 7.464 0.073 1.00 95.00 95 PHE A N 1
ATOM 662 C CA . PHE A 1 95 ? -0.421 7.368 -1.357 1.00 95.00 95 PHE A CA 1
ATOM 663 C C . PHE A 1 95 ? -1.035 8.633 -1.953 1.00 95.00 95 PHE A C 1
ATOM 665 O O . PHE A 1 95 ? -1.067 8.737 -3.172 1.00 95.00 95 PHE A O 1
ATOM 672 N N . THR A 1 96 ? -1.472 9.599 -1.141 1.00 94.69 96 THR A N 1
ATOM 673 C CA . THR A 1 96 ? -1.921 10.902 -1.648 1.00 94.69 96 THR A CA 1
ATOM 674 C C . THR A 1 96 ? -0.718 11.759 -2.043 1.00 94.69 96 THR A C 1
ATOM 676 O O . THR A 1 96 ? 0.135 12.064 -1.212 1.00 94.69 96 THR A O 1
ATOM 679 N N . ASN A 1 97 ? -0.642 12.162 -3.310 1.00 89.56 97 ASN A N 1
ATOM 680 C CA . ASN A 1 97 ? 0.416 13.013 -3.860 1.00 89.56 97 ASN A CA 1
ATOM 681 C C . ASN A 1 97 ? -0.088 13.774 -5.109 1.00 89.56 97 ASN A C 1
ATOM 683 O O . ASN A 1 97 ? -1.280 13.760 -5.406 1.00 89.56 97 ASN A O 1
ATOM 687 N N . GLY A 1 98 ? 0.797 14.455 -5.847 1.00 87.31 98 GLY A N 1
ATOM 688 C CA . GLY A 1 98 ? 0.409 15.207 -7.052 1.00 87.31 98 GLY A CA 1
ATOM 689 C C . GLY A 1 98 ? -0.236 14.345 -8.149 1.00 87.31 98 GLY A C 1
ATOM 690 O O . GLY A 1 98 ? -1.143 14.802 -8.848 1.00 87.31 98 GLY A O 1
ATOM 691 N N . ASP A 1 99 ? 0.172 13.081 -8.252 1.00 86.50 99 ASP A N 1
ATOM 692 C CA . ASP A 1 99 ? -0.394 12.113 -9.188 1.00 86.50 99 ASP A CA 1
ATOM 693 C C . ASP A 1 99 ? -1.614 11.383 -8.624 1.00 86.50 99 ASP A C 1
ATOM 695 O O . ASP A 1 99 ? -2.420 10.851 -9.372 1.00 86.50 99 ASP A O 1
ATOM 699 N N . VAL A 1 100 ? -1.812 11.362 -7.315 1.00 89.62 100 VAL A N 1
ATOM 700 C CA . VAL A 1 100 ? -2.966 10.719 -6.680 1.00 89.62 100 VAL A CA 1
ATOM 701 C C . VAL A 1 100 ? -3.552 11.718 -5.688 1.00 89.62 100 VAL A C 1
ATOM 703 O O . VAL A 1 100 ? -3.218 11.683 -4.508 1.00 89.62 100 VAL A O 1
ATOM 706 N N . PRO A 1 101 ? -4.397 12.659 -6.143 1.00 89.12 101 PRO A N 1
ATOM 707 C CA . PRO A 1 101 ? -4.817 13.788 -5.312 1.00 89.12 101 PRO A CA 1
ATOM 708 C C . PRO A 1 101 ? -5.726 13.378 -4.149 1.00 89.12 101 PRO A C 1
ATOM 710 O O . PRO A 1 101 ? -5.845 14.110 -3.170 1.00 89.12 101 PRO A O 1
ATOM 713 N N . VAL A 1 102 ? -6.380 12.220 -4.252 1.00 93.44 102 VAL A N 1
ATOM 714 C CA . VAL A 1 102 ? -7.198 11.654 -3.184 1.00 93.44 102 VAL A CA 1
ATOM 715 C C . VAL A 1 102 ? -7.112 10.135 -3.217 1.00 93.44 102 VAL A C 1
ATOM 717 O O . VAL A 1 102 ? -7.112 9.530 -4.288 1.00 93.44 102 VAL A O 1
ATOM 720 N N . VAL A 1 103 ? -7.064 9.538 -2.030 1.00 96.31 103 VAL A N 1
ATOM 721 C CA . VAL A 1 103 ? -7.242 8.103 -1.805 1.00 96.31 103 VAL A CA 1
ATOM 722 C C . VAL A 1 103 ? -8.451 7.943 -0.891 1.00 96.31 103 VAL A C 1
ATOM 724 O O . VAL A 1 103 ? -8.469 8.472 0.224 1.00 96.31 103 VAL A O 1
ATOM 727 N N . SER A 1 104 ? -9.483 7.256 -1.371 1.00 97.44 104 SER A N 1
ATOM 728 C CA . SER A 1 104 ? -10.674 6.921 -0.583 1.00 97.44 104 SER A CA 1
ATOM 729 C C . SER A 1 104 ? -10.368 5.869 0.490 1.00 97.44 104 SER A C 1
ATOM 731 O O . SER A 1 104 ? -9.367 5.155 0.415 1.00 97.44 104 SER A O 1
ATOM 733 N N . ASP A 1 105 ? -11.245 5.731 1.487 1.00 97.69 105 ASP A N 1
ATOM 734 C CA . ASP A 1 105 ? -11.097 4.692 2.519 1.00 97.69 105 ASP A CA 1
ATOM 735 C C . ASP A 1 105 ? -11.143 3.282 1.907 1.00 97.69 105 ASP A C 1
ATOM 737 O O . ASP A 1 105 ? -10.394 2.398 2.317 1.00 97.69 105 ASP A O 1
ATOM 741 N N . GLU A 1 106 ? -11.960 3.083 0.871 1.00 97.81 106 GLU A N 1
ATOM 742 C CA . GLU A 1 106 ? -12.077 1.808 0.162 1.00 97.81 106 GLU A CA 1
ATOM 743 C C . GLU A 1 106 ? -10.831 1.485 -0.681 1.00 97.81 106 GLU A C 1
ATOM 745 O O . GLU A 1 106 ? -10.385 0.337 -0.735 1.00 97.81 106 GLU A O 1
ATOM 750 N N . GLU A 1 107 ? -10.217 2.479 -1.331 1.00 97.94 107 GLU A N 1
ATOM 751 C CA . GLU A 1 107 ? -8.906 2.296 -1.971 1.00 97.94 107 GLU A CA 1
ATOM 752 C C . GLU A 1 107 ? -7.826 1.994 -0.930 1.00 97.94 107 GLU A C 1
ATOM 754 O O . GLU A 1 107 ? -7.041 1.069 -1.123 1.00 97.94 107 GLU A O 1
ATOM 759 N N . ALA A 1 108 ? -7.817 2.709 0.198 1.00 98.19 108 ALA A N 1
ATOM 760 C CA . ALA A 1 108 ? -6.871 2.481 1.286 1.00 98.19 108 ALA A CA 1
ATOM 761 C C . ALA A 1 108 ? -6.984 1.063 1.867 1.00 98.19 108 ALA A C 1
ATOM 763 O O . ALA A 1 108 ? -5.965 0.398 2.061 1.00 98.19 108 ALA A O 1
ATOM 764 N N . GLN A 1 109 ? -8.205 0.558 2.074 1.00 98.25 109 GLN A N 1
ATOM 765 C CA . GLN A 1 109 ? -8.441 -0.831 2.480 1.00 98.25 109 GLN A CA 1
ATOM 766 C C . GLN A 1 109 ? -7.858 -1.810 1.459 1.00 98.25 109 GLN A C 1
ATOM 768 O O . GLN A 1 109 ? -7.088 -2.700 1.826 1.00 98.25 109 GLN A O 1
ATOM 773 N N . ARG A 1 110 ? -8.158 -1.618 0.169 1.00 98.44 110 ARG A N 1
ATOM 774 C CA . ARG A 1 110 ? -7.655 -2.491 -0.901 1.00 98.44 110 ARG A CA 1
ATOM 775 C C . ARG A 1 110 ? -6.131 -2.456 -1.025 1.00 98.44 110 ARG A C 1
ATOM 777 O O . ARG A 1 110 ? -5.526 -3.500 -1.264 1.00 98.44 110 ARG A O 1
ATOM 784 N N . ILE A 1 111 ? -5.503 -1.298 -0.815 1.00 98.06 111 ILE A N 1
ATOM 785 C CA . ILE A 1 111 ? -4.042 -1.147 -0.774 1.00 98.06 111 ILE A CA 1
ATOM 786 C C . ILE A 1 111 ? -3.457 -2.000 0.355 1.00 98.06 111 ILE A C 1
ATOM 788 O O . ILE A 1 111 ? -2.551 -2.797 0.114 1.00 98.06 111 ILE A O 1
ATOM 792 N N . LEU A 1 112 ? -3.987 -1.879 1.576 1.00 97.75 112 LEU A N 1
ATOM 793 C CA . LEU A 1 112 ? -3.510 -2.649 2.729 1.00 97.75 112 LEU A CA 1
ATOM 794 C C . LEU A 1 112 ? -3.687 -4.157 2.518 1.00 97.75 112 LEU A C 1
ATOM 796 O O . LEU A 1 112 ? -2.771 -4.928 2.809 1.00 97.75 112 LEU A O 1
ATOM 800 N N . SER A 1 113 ? -4.823 -4.581 1.956 1.00 97.81 113 SER A N 1
ATOM 801 C CA . SER A 1 113 ? -5.055 -5.983 1.597 1.00 97.81 113 SER A CA 1
ATOM 802 C C . SER A 1 113 ? -4.057 -6.481 0.552 1.00 97.81 113 SER A C 1
ATOM 804 O O . SER A 1 113 ? -3.520 -7.576 0.705 1.00 97.81 113 SER A O 1
ATOM 806 N N . ALA A 1 114 ? -3.758 -5.686 -0.481 1.00 98.00 114 ALA A N 1
ATOM 807 C CA . ALA A 1 114 ? -2.764 -6.042 -1.491 1.00 98.00 114 ALA A CA 1
ATOM 808 C C . ALA A 1 114 ? -1.361 -6.197 -0.884 1.00 98.00 114 ALA A C 1
ATOM 810 O O . ALA A 1 114 ? -0.657 -7.148 -1.218 1.00 98.00 114 ALA A O 1
ATOM 811 N N . ILE A 1 115 ? -0.976 -5.318 0.046 1.00 97.25 115 ILE A N 1
ATOM 812 C CA . ILE A 1 115 ? 0.308 -5.393 0.760 1.00 97.25 115 ILE A CA 1
ATOM 813 C C . ILE A 1 115 ? 0.396 -6.675 1.595 1.00 97.25 115 ILE A C 1
ATOM 815 O O . ILE A 1 115 ? 1.378 -7.410 1.482 1.00 97.25 115 ILE A O 1
ATOM 819 N N . GLY A 1 116 ? -0.635 -6.972 2.393 1.00 95.50 116 GLY A N 1
ATOM 820 C CA . GLY A 1 116 ? -0.675 -8.179 3.223 1.00 95.50 116 GLY A CA 1
ATOM 821 C C . GLY A 1 116 ? -0.692 -9.474 2.403 1.00 95.50 116 GLY A C 1
ATOM 822 O O . GLY A 1 116 ? -0.034 -10.446 2.766 1.00 95.50 116 GLY A O 1
ATOM 823 N N . ALA A 1 117 ? -1.384 -9.483 1.261 1.00 96.69 117 ALA A N 1
ATOM 824 C CA . ALA A 1 117 ? -1.508 -10.660 0.399 1.00 96.69 117 ALA A CA 1
ATOM 825 C C . ALA A 1 117 ? -0.305 -10.891 -0.534 1.00 96.69 117 ALA A C 1
ATOM 827 O O . ALA A 1 117 ? -0.125 -11.999 -1.035 1.00 96.69 117 ALA A O 1
ATOM 828 N N . ASN A 1 118 ? 0.534 -9.879 -0.780 1.00 96.44 118 ASN A N 1
ATOM 829 C CA . ASN A 1 118 ? 1.681 -9.989 -1.693 1.00 96.44 118 ASN A CA 1
ATOM 830 C C . ASN A 1 118 ? 2.776 -10.947 -1.181 1.00 96.44 118 ASN A C 1
ATOM 832 O O . ASN A 1 118 ? 3.658 -11.383 -1.922 1.00 96.44 118 ASN A O 1
ATOM 836 N N . GLY A 1 119 ? 2.724 -11.287 0.106 1.00 93.69 119 GLY A N 1
ATOM 837 C CA . GLY A 1 119 ? 3.598 -12.266 0.726 1.00 93.69 119 GLY A CA 1
ATOM 838 C C . GLY A 1 119 ? 4.925 -11.690 1.196 1.00 93.69 119 GLY A C 1
ATOM 839 O O . GLY A 1 119 ? 5.534 -12.308 2.054 1.00 93.69 119 GLY A O 1
ATOM 840 N N . PHE A 1 120 ? 5.383 -10.521 0.730 1.00 95.06 120 PHE A N 1
ATOM 841 C CA . PHE A 1 120 ? 6.598 -9.898 1.279 1.00 95.06 120 PHE A CA 1
ATOM 842 C C . PHE A 1 120 ? 6.417 -9.413 2.723 1.00 95.06 120 PHE A C 1
ATOM 844 O O . PHE A 1 120 ? 7.397 -9.350 3.456 1.00 95.06 120 PHE A O 1
ATOM 851 N N . CYS A 1 121 ? 5.185 -9.085 3.125 1.00 93.88 121 CYS A N 1
ATOM 852 C CA . CYS A 1 121 ? 4.889 -8.529 4.436 1.00 93.88 121 CYS A CA 1
ATOM 853 C C . CYS A 1 121 ? 4.636 -9.620 5.482 1.00 93.88 121 CYS A C 1
ATOM 855 O O . CYS A 1 121 ? 3.492 -10.008 5.716 1.00 93.88 121 CYS A O 1
ATOM 857 N N . ARG A 1 122 ? 5.714 -10.147 6.064 1.00 88.62 122 ARG A N 1
ATOM 858 C CA . ARG A 1 122 ? 5.699 -11.210 7.075 1.00 88.62 122 ARG A CA 1
ATOM 859 C C . ARG A 1 122 ? 6.946 -11.157 7.946 1.00 88.62 122 ARG A C 1
ATOM 861 O O . ARG A 1 122 ? 7.967 -10.632 7.444 1.00 88.62 122 ARG A O 1
#